Protein AF-A0A536PV25-F1 (afdb_monomer_lite)

Structure (mmCIF, N/CA/C/O backbone):
data_AF-A0A536PV25-F1
#
_entry.id   AF-A0A536PV25-F1
#
loop_
_atom_site.group_PDB
_atom_site.id
_atom_site.type_symbol
_atom_site.label_atom_id
_atom_site.label_alt_id
_atom_site.label_comp_id
_atom_site.label_asym_id
_atom_site.label_entity_id
_atom_site.label_seq_id
_atom_site.pdbx_PDB_ins_code
_atom_site.Cartn_x
_atom_site.Cartn_y
_atom_site.Cartn_z
_atom_site.occupancy
_atom_site.B_iso_or_equiv
_atom_site.auth_seq_id
_atom_site.auth_comp_id
_atom_site.auth_asym_id
_atom_site.auth_atom_id
_atom_site.pdbx_PDB_model_num
ATOM 1 N N . MET A 1 1 ? 31.744 5.770 -14.791 1.00 48.81 1 MET A N 1
ATOM 2 C CA . MET A 1 1 ? 30.565 6.593 -15.128 1.00 48.81 1 MET A CA 1
ATOM 3 C C . MET A 1 1 ? 29.497 5.613 -15.566 1.00 48.81 1 MET A C 1
ATOM 5 O O . MET A 1 1 ? 29.684 5.007 -16.609 1.00 48.81 1 MET A O 1
ATOM 9 N N . GLY A 1 2 ? 28.515 5.326 -14.704 1.00 60.22 2 GLY A N 1
ATOM 10 C CA . GLY A 1 2 ? 27.442 4.379 -15.028 1.00 60.22 2 GLY A CA 1
ATOM 11 C C . GLY A 1 2 ? 26.646 4.909 -16.211 1.00 60.22 2 GLY A C 1
ATOM 12 O O . GLY A 1 2 ? 26.303 6.093 -16.229 1.00 60.22 2 GLY A O 1
ATOM 13 N N . ASP A 1 3 ? 26.446 4.065 -17.214 1.00 65.94 3 ASP A N 1
ATOM 14 C CA . ASP A 1 3 ? 25.700 4.427 -18.408 1.00 65.94 3 ASP A CA 1
ATOM 15 C C . ASP A 1 3 ? 24.251 4.707 -17.992 1.00 65.94 3 ASP A C 1
ATOM 17 O O . ASP A 1 3 ? 23.588 3.852 -17.405 1.00 65.94 3 ASP A O 1
ATOM 21 N N . LEU A 1 4 ? 23.755 5.924 -18.244 1.00 66.69 4 LEU A N 1
ATOM 22 C CA . LEU A 1 4 ? 22.385 6.317 -17.884 1.00 66.69 4 LEU A CA 1
ATOM 23 C C . LEU A 1 4 ? 21.354 5.358 -18.503 1.00 66.69 4 LEU A C 1
ATOM 25 O O . LEU A 1 4 ? 20.253 5.229 -17.975 1.00 66.69 4 LEU A O 1
ATOM 29 N N . GLY A 1 5 ? 21.728 4.650 -19.575 1.00 65.25 5 GLY A N 1
ATOM 30 C CA . GLY A 1 5 ? 20.944 3.579 -20.181 1.00 65.25 5 GLY A CA 1
ATOM 31 C C . GLY A 1 5 ? 20.602 2.425 -19.232 1.00 65.25 5 GLY A C 1
ATOM 32 O O . GLY A 1 5 ? 19.491 1.908 -19.319 1.00 65.25 5 GLY A O 1
ATOM 33 N N . GLU A 1 6 ? 21.470 2.059 -18.281 1.00 65.06 6 GLU A N 1
ATOM 34 C CA . GLU A 1 6 ? 21.200 0.969 -17.324 1.00 65.06 6 GLU A CA 1
ATOM 35 C C . GLU A 1 6 ? 20.085 1.325 -16.328 1.00 65.06 6 GLU A C 1
ATOM 37 O O . GLU A 1 6 ? 19.348 0.450 -15.880 1.00 65.06 6 GLU A O 1
ATOM 42 N N . LEU A 1 7 ? 19.881 2.618 -16.036 1.00 65.69 7 LEU A N 1
ATOM 43 C CA . LEU A 1 7 ? 18.789 3.082 -15.167 1.00 65.69 7 LEU A CA 1
ATOM 44 C C . LEU A 1 7 ? 17.406 2.900 -15.807 1.00 65.69 7 LEU A C 1
ATOM 46 O O . LEU A 1 7 ? 16.405 2.785 -15.091 1.00 65.69 7 LEU A O 1
ATOM 50 N N . PHE A 1 8 ? 17.354 2.887 -17.142 1.00 68.75 8 PHE A N 1
ATOM 51 C CA . PHE A 1 8 ? 16.126 2.740 -17.924 1.00 68.75 8 PHE A CA 1
ATOM 52 C C . PHE A 1 8 ? 15.922 1.322 -18.466 1.00 68.75 8 PHE A C 1
ATOM 54 O O . PHE A 1 8 ? 14.806 0.998 -18.881 1.00 68.75 8 PHE A O 1
ATOM 61 N N . GLN A 1 9 ? 16.953 0.474 -18.438 1.00 67.94 9 GLN A N 1
ATOM 62 C CA . GLN A 1 9 ? 16.844 -0.924 -18.838 1.00 67.94 9 GLN A CA 1
ATOM 63 C C . GLN A 1 9 ? 16.148 -1.741 -17.746 1.00 67.94 9 GLN A C 1
ATOM 65 O O . GLN A 1 9 ? 16.592 -1.831 -16.603 1.00 67.94 9 GLN A O 1
ATOM 70 N N . LEU A 1 10 ? 15.018 -2.341 -18.115 1.00 71.62 10 LEU A N 1
ATOM 71 C CA . LEU A 1 10 ? 14.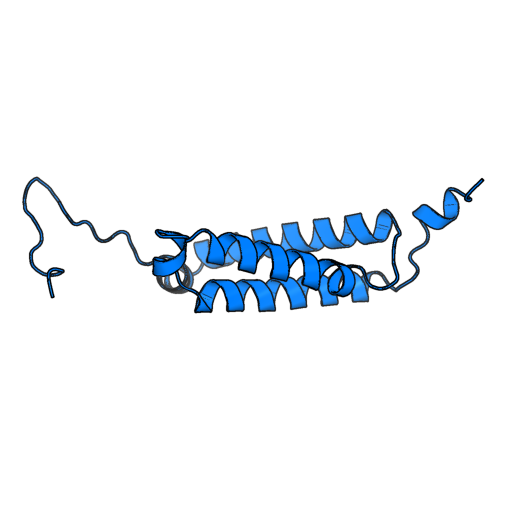303 -3.299 -17.280 1.00 71.62 10 LEU A CA 1
ATOM 72 C C . LEU A 1 10 ? 15.056 -4.632 -17.316 1.00 71.62 10 LEU A C 1
ATOM 74 O O . LEU A 1 10 ? 15.108 -5.273 -18.366 1.00 71.62 10 LEU A O 1
ATOM 78 N N . GLY A 1 11 ? 15.631 -5.041 -16.184 1.00 71.06 11 GLY A N 1
ATOM 79 C CA . GLY A 1 11 ? 16.293 -6.339 -16.057 1.00 71.06 11 GLY A CA 1
ATOM 80 C C . GLY A 1 11 ? 15.303 -7.509 -16.086 1.00 71.06 11 GLY A C 1
ATOM 81 O O . GLY A 1 11 ? 15.636 -8.581 -16.590 1.00 71.06 11 GLY A O 1
ATOM 82 N N . ILE A 1 12 ? 14.064 -7.301 -15.624 1.00 78.19 12 ILE A N 1
ATOM 83 C CA . ILE A 1 12 ? 12.975 -8.287 -15.657 1.00 78.19 12 ILE A CA 1
ATOM 84 C C . ILE A 1 12 ? 11.799 -7.741 -16.486 1.00 78.19 12 ILE A C 1
ATOM 86 O O . ILE A 1 12 ? 11.526 -6.537 -16.484 1.00 78.19 12 ILE A O 1
ATOM 90 N N . PRO A 1 13 ? 11.041 -8.610 -17.186 1.00 84.81 13 PRO A N 1
ATOM 91 C CA . PRO A 1 13 ? 9.815 -8.198 -17.856 1.00 84.81 13 PRO A CA 1
ATOM 92 C C . PRO A 1 13 ? 8.859 -7.431 -16.931 1.00 84.81 13 PRO A C 1
ATOM 94 O O . PRO A 1 13 ? 8.523 -7.886 -15.838 1.00 84.81 13 PRO A O 1
ATOM 97 N N . TRP A 1 14 ? 8.346 -6.300 -17.415 1.00 84.00 14 TRP A N 1
ATOM 98 C CA . TRP A 1 14 ? 7.462 -5.395 -16.669 1.00 84.00 14 TRP A CA 1
ATOM 99 C C . TRP A 1 14 ? 6.252 -6.090 -16.019 1.00 84.00 14 TRP A C 1
ATOM 101 O O . TRP A 1 14 ? 5.862 -5.742 -14.907 1.00 84.00 14 TRP A O 1
ATOM 111 N N . TRP A 1 15 ? 5.681 -7.110 -16.666 1.00 86.62 15 TRP A N 1
ATOM 112 C CA . TRP A 1 15 ? 4.529 -7.850 -16.141 1.00 86.62 15 TRP A CA 1
ATOM 113 C C . TRP A 1 15 ? 4.848 -8.641 -14.862 1.00 86.62 15 TRP A C 1
ATOM 115 O O . TRP A 1 15 ? 3.981 -8.770 -13.999 1.00 86.62 15 TRP A O 1
ATOM 125 N N . HIS A 1 16 ? 6.085 -9.121 -14.688 1.00 88.00 16 HIS A N 1
ATOM 126 C CA . HIS A 1 16 ? 6.496 -9.785 -13.448 1.00 88.00 16 HIS A CA 1
ATOM 127 C C . HIS A 1 16 ? 6.476 -8.811 -12.269 1.00 88.00 16 HIS A C 1
ATOM 129 O O . HIS A 1 16 ? 6.027 -9.188 -11.186 1.00 88.00 16 HIS A O 1
ATOM 135 N N . LEU A 1 17 ? 6.913 -7.563 -12.476 1.00 89.06 17 LEU A N 1
ATOM 136 C CA . LEU A 1 17 ? 6.877 -6.519 -11.448 1.00 89.06 17 LEU A CA 1
ATOM 137 C C . LEU A 1 17 ? 5.436 -6.200 -11.041 1.00 89.06 17 LEU A C 1
ATOM 139 O O . LEU A 1 17 ? 5.131 -6.137 -9.852 1.00 89.06 17 LEU A O 1
ATOM 143 N N . VAL A 1 18 ? 4.534 -6.088 -12.022 1.00 90.38 18 VAL A N 1
ATOM 144 C CA . VAL A 1 18 ? 3.099 -5.858 -11.786 1.00 90.38 18 VAL A CA 1
ATOM 145 C C . VAL A 1 18 ? 2.490 -6.995 -10.961 1.00 90.38 18 VAL A C 1
ATOM 147 O O . VAL A 1 18 ? 1.847 -6.742 -9.943 1.00 90.38 18 VAL A O 1
ATOM 150 N N . VAL A 1 19 ? 2.716 -8.252 -11.359 1.00 92.25 19 VAL A N 1
ATOM 151 C CA . VAL A 1 19 ? 2.161 -9.426 -10.663 1.00 92.25 19 VAL A CA 1
ATOM 152 C C . VAL A 1 19 ? 2.716 -9.546 -9.243 1.00 92.25 19 VAL A C 1
ATOM 154 O O . VAL A 1 19 ? 1.947 -9.783 -8.312 1.00 92.25 19 VAL A O 1
ATOM 157 N N . ARG A 1 20 ? 4.025 -9.340 -9.045 1.00 91.31 20 ARG A N 1
ATOM 158 C CA . ARG A 1 20 ? 4.649 -9.360 -7.710 1.00 91.31 20 ARG A CA 1
ATOM 159 C C . ARG A 1 20 ? 4.095 -8.258 -6.815 1.00 91.31 20 ARG A C 1
ATOM 161 O O . ARG A 1 20 ? 3.712 -8.541 -5.683 1.00 91.31 20 ARG A O 1
ATOM 168 N N . ALA A 1 21 ? 4.006 -7.029 -7.324 1.00 91.38 21 ALA A N 1
ATOM 169 C CA . ALA A 1 21 ? 3.473 -5.898 -6.574 1.00 91.38 21 ALA A CA 1
ATOM 170 C C . ALA A 1 21 ? 2.007 -6.117 -6.176 1.00 91.38 21 ALA A C 1
ATOM 172 O O . ALA A 1 21 ? 1.645 -5.891 -5.022 1.00 91.38 21 ALA A O 1
ATOM 173 N N . ALA A 1 22 ? 1.183 -6.618 -7.099 1.00 92.56 22 ALA A N 1
ATOM 174 C CA . ALA A 1 22 ? -0.209 -6.960 -6.831 1.00 92.56 22 ALA A CA 1
ATOM 175 C C . ALA A 1 22 ? -0.340 -8.067 -5.772 1.00 92.56 22 ALA A C 1
ATOM 177 O O . ALA A 1 22 ? -1.125 -7.939 -4.834 1.00 92.56 22 ALA A O 1
ATOM 178 N N . LEU A 1 23 ? 0.451 -9.138 -5.888 1.00 93.88 23 LEU A N 1
ATOM 179 C CA . LEU A 1 23 ? 0.427 -10.260 -4.950 1.00 93.88 23 LEU A CA 1
ATOM 180 C C . LEU A 1 23 ? 0.856 -9.828 -3.542 1.00 93.88 23 LEU A C 1
ATOM 182 O O . LEU A 1 23 ? 0.172 -10.142 -2.570 1.00 93.88 23 LEU A O 1
ATOM 186 N N . ILE A 1 24 ? 1.935 -9.051 -3.434 1.00 92.56 24 ILE A N 1
ATOM 187 C CA . ILE A 1 24 ? 2.414 -8.515 -2.154 1.00 92.56 24 ILE A CA 1
ATOM 188 C C . ILE A 1 24 ? 1.385 -7.559 -1.545 1.00 92.56 24 ILE A C 1
ATOM 190 O O . ILE A 1 24 ? 1.102 -7.660 -0.353 1.00 92.56 24 ILE A O 1
ATOM 194 N N . TYR A 1 25 ? 0.760 -6.696 -2.353 1.00 90.75 25 TYR A N 1
ATOM 195 C CA . TYR A 1 25 ? -0.325 -5.829 -1.893 1.00 90.75 25 TYR A CA 1
ATOM 196 C C . TYR A 1 25 ? -1.492 -6.637 -1.309 1.00 90.75 25 TYR A C 1
ATOM 198 O O . TYR A 1 25 ? -1.960 -6.324 -0.218 1.00 90.75 25 TYR A O 1
ATOM 206 N N . VAL A 1 26 ? -1.937 -7.698 -1.991 1.00 90.81 26 VAL A N 1
ATOM 207 C CA . VAL A 1 26 ? -3.031 -8.560 -1.512 1.00 90.81 26 VAL A CA 1
ATOM 208 C C . VAL A 1 26 ? -2.652 -9.274 -0.215 1.00 90.81 26 VAL A C 1
ATOM 210 O O . VAL A 1 26 ? -3.443 -9.268 0.727 1.00 90.81 26 VAL A O 1
ATOM 213 N N . ILE A 1 27 ? -1.447 -9.848 -0.129 1.00 89.38 27 ILE A N 1
ATOM 214 C CA . ILE A 1 27 ? -0.963 -10.510 1.093 1.00 89.38 27 ILE A CA 1
ATOM 215 C C . ILE A 1 27 ? -0.931 -9.522 2.256 1.00 89.38 27 ILE A C 1
ATOM 217 O O . ILE A 1 27 ? -1.441 -9.826 3.331 1.00 89.38 27 ILE A O 1
ATOM 221 N N . PHE A 1 28 ? -0.371 -8.332 2.044 1.00 87.06 28 PHE A N 1
ATOM 222 C CA . PHE A 1 28 ? -0.266 -7.324 3.092 1.00 87.06 28 PHE A CA 1
ATOM 223 C C . PHE A 1 28 ? -1.641 -6.793 3.505 1.00 87.06 28 PHE A C 1
ATOM 225 O O . PHE A 1 28 ? -1.918 -6.653 4.692 1.00 87.06 28 PHE A O 1
ATOM 232 N N . PHE A 1 29 ? -2.541 -6.581 2.543 1.00 85.44 29 PHE A N 1
ATOM 233 C CA . PHE A 1 29 ? -3.927 -6.206 2.805 1.00 85.44 29 PHE A CA 1
ATOM 234 C C . PHE A 1 29 ? -4.650 -7.248 3.669 1.00 85.44 29 PHE A C 1
ATOM 236 O O . PHE A 1 29 ? -5.322 -6.882 4.632 1.00 85.44 29 PHE A O 1
ATOM 243 N N . ILE A 1 30 ? -4.488 -8.541 3.363 1.00 85.25 30 ILE A N 1
ATOM 244 C CA . ILE A 1 30 ? -5.041 -9.640 4.167 1.00 85.25 30 ILE A CA 1
ATOM 245 C C . ILE A 1 30 ? -4.374 -9.689 5.546 1.00 85.25 30 ILE A C 1
ATOM 247 O O . ILE A 1 30 ? -5.072 -9.818 6.545 1.00 85.25 30 ILE A O 1
ATOM 251 N N . GLY A 1 31 ? -3.051 -9.540 5.622 1.00 82.56 31 GLY A N 1
ATOM 252 C CA . GLY A 1 31 ? -2.308 -9.512 6.882 1.00 82.56 31 GLY A CA 1
ATOM 253 C C . GLY A 1 31 ? -2.823 -8.415 7.808 1.00 82.56 31 GLY A C 1
ATOM 254 O O . GLY A 1 31 ? -3.326 -8.710 8.887 1.00 82.56 31 GLY A O 1
ATOM 255 N N . LEU A 1 32 ? -2.815 -7.161 7.345 1.00 77.69 32 LEU A N 1
ATOM 256 C CA . LEU A 1 32 ? -3.373 -6.016 8.075 1.00 77.69 32 LEU A CA 1
ATOM 257 C C . LEU A 1 32 ? -4.835 -6.232 8.474 1.00 77.69 32 LEU A C 1
ATOM 259 O O . LEU A 1 32 ? -5.282 -5.775 9.526 1.00 77.69 32 LEU A O 1
ATOM 263 N N . ARG A 1 33 ? -5.600 -6.933 7.634 1.00 74.38 33 ARG A N 1
ATOM 264 C CA . ARG A 1 33 ? -6.986 -7.270 7.932 1.00 74.38 33 ARG A CA 1
ATOM 265 C C . ARG A 1 33 ? -7.112 -8.264 9.089 1.00 74.38 33 ARG A C 1
ATOM 267 O O . ARG A 1 33 ? -8.034 -8.101 9.886 1.00 74.38 33 ARG A O 1
ATOM 274 N N . LEU A 1 34 ? -6.224 -9.254 9.173 1.00 77.12 34 LEU A N 1
ATOM 275 C CA . LEU A 1 34 ? -6.177 -10.231 10.265 1.00 77.12 34 LEU A CA 1
ATOM 276 C C . LEU A 1 34 ? -5.756 -9.587 11.593 1.00 77.12 34 LEU A C 1
ATOM 278 O O . LEU A 1 34 ? -6.340 -9.929 12.615 1.00 77.12 34 LEU A O 1
ATOM 282 N N . PHE A 1 35 ? -4.830 -8.618 11.567 1.00 72.56 35 PHE A N 1
ATOM 283 C CA . PHE A 1 35 ? -4.456 -7.829 12.754 1.00 72.56 35 PHE A CA 1
ATOM 284 C C . PHE A 1 35 ? -5.644 -7.036 13.334 1.00 72.56 35 PHE A C 1
ATOM 286 O O . PHE A 1 35 ? -5.738 -6.824 14.539 1.00 72.56 35 PHE A O 1
ATOM 293 N N . GLY A 1 36 ? -6.620 -6.660 12.499 1.00 62.66 36 GLY A N 1
ATOM 294 C CA . GLY A 1 3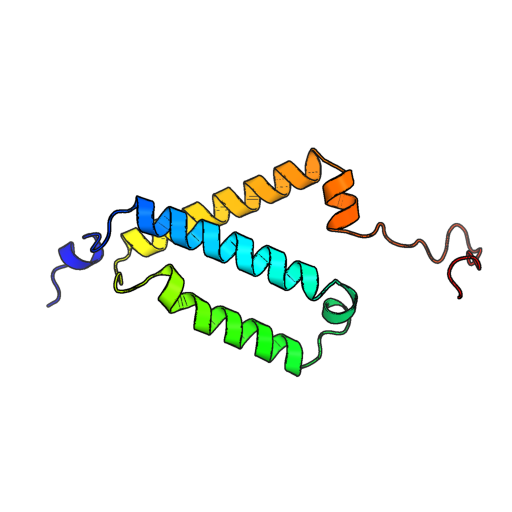6 ? -7.859 -6.029 12.952 1.00 62.66 36 GLY A CA 1
ATOM 295 C C . GLY A 1 36 ? -7.659 -4.620 13.531 1.00 62.66 36 GLY A C 1
ATOM 296 O O . GLY A 1 36 ? -6.559 -4.167 13.802 1.00 62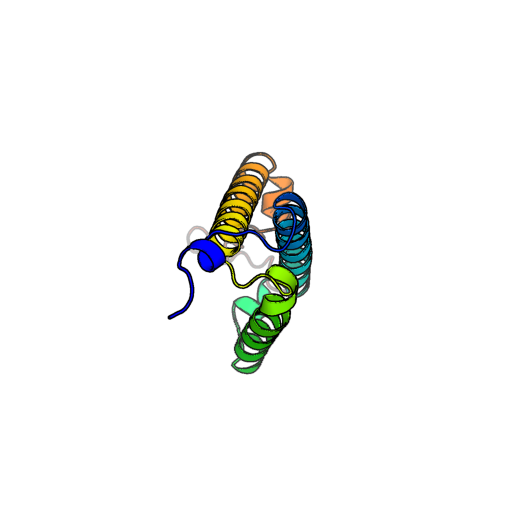.66 36 GLY A O 1
ATOM 297 N N . LYS A 1 37 ? -8.752 -3.869 13.708 1.00 52.72 37 LYS A N 1
ATOM 298 C CA . LYS A 1 37 ? -8.698 -2.441 14.096 1.00 52.72 37 LYS A CA 1
ATOM 299 C C . LYS A 1 37 ? -8.453 -2.178 15.576 1.00 52.72 37 LYS A C 1
ATOM 301 O O . LYS A 1 37 ? -8.078 -1.064 15.931 1.00 52.72 37 LYS A O 1
ATOM 306 N N . ARG A 1 38 ? -8.723 -3.173 16.428 1.00 55.81 38 ARG A N 1
ATOM 307 C CA . ARG A 1 38 ? -8.549 -3.059 17.882 1.00 55.81 38 ARG A CA 1
ATOM 308 C C . ARG A 1 38 ? -7.076 -2.885 18.250 1.00 55.81 38 ARG A C 1
ATOM 310 O O . ARG A 1 38 ? -6.791 -2.102 19.144 1.00 55.81 38 ARG A O 1
ATOM 317 N N . GLU A 1 39 ? -6.171 -3.502 17.495 1.00 53.88 39 GLU A N 1
ATOM 318 C CA . GLU A 1 39 ? -4.728 -3.331 17.688 1.00 53.88 39 GLU A CA 1
ATOM 319 C C . GLU A 1 39 ? -4.208 -2.032 17.059 1.00 53.88 39 GLU A C 1
ATOM 321 O O . GLU A 1 39 ? -3.321 -1.400 17.614 1.00 53.88 39 GLU A O 1
ATOM 326 N N . LEU A 1 40 ? -4.828 -1.538 15.976 1.00 52.59 40 LEU A N 1
ATOM 327 C CA . LEU A 1 40 ? -4.410 -0.273 15.348 1.00 52.59 40 LEU A CA 1
ATOM 328 C C . LEU A 1 40 ? -4.831 0.975 16.156 1.00 52.59 40 LEU A C 1
ATOM 330 O O . LEU A 1 40 ? -4.173 2.010 16.114 1.00 52.59 40 LEU A O 1
ATOM 334 N N . GLY A 1 41 ? -5.951 0.906 16.885 1.00 55.78 41 GLY A N 1
ATOM 335 C CA . GLY A 1 41 ? -6.418 1.998 17.755 1.00 55.78 41 GLY A CA 1
ATOM 336 C C . GLY A 1 41 ? -5.620 2.139 19.057 1.00 55.78 41 GLY A C 1
ATOM 337 O O . GLY A 1 41 ? -5.620 3.207 19.665 1.00 55.78 41 GLY A O 1
ATOM 338 N N . GLN A 1 42 ? -4.922 1.075 19.458 1.00 60.78 42 GLN A N 1
ATOM 339 C CA . GLN A 1 42 ? -3.977 1.029 20.573 1.00 60.78 42 GLN A CA 1
ATOM 340 C C . GLN A 1 42 ? -2.616 0.530 20.080 1.00 60.78 42 GLN A C 1
ATOM 342 O O . GLN A 1 42 ? -2.006 -0.310 20.735 1.00 60.78 42 GLN A O 1
ATOM 347 N N . PHE A 1 43 ? -2.154 1.016 18.920 1.00 64.69 43 PHE A N 1
ATOM 348 C CA . PHE A 1 43 ? -0.873 0.582 18.369 1.00 64.69 43 PHE A CA 1
ATOM 349 C C . PHE A 1 43 ? 0.223 0.759 19.409 1.00 64.69 43 PHE A C 1
ATOM 351 O O . PHE A 1 43 ? 0.585 1.879 19.784 1.00 64.69 43 PHE A O 1
ATOM 358 N N . THR A 1 44 ? 0.745 -0.361 19.884 1.00 77.06 44 THR A N 1
ATOM 359 C CA . THR A 1 44 ? 1.875 -0.351 20.791 1.00 77.06 44 THR A CA 1
ATOM 360 C C . THR A 1 44 ? 3.131 -0.012 19.992 1.00 77.06 44 THR A C 1
ATOM 362 O O . THR A 1 44 ? 3.189 -0.166 18.768 1.00 77.06 44 THR A O 1
ATOM 365 N N . THR A 1 45 ? 4.190 0.424 20.673 1.00 81.44 45 THR A N 1
ATOM 366 C CA . THR A 1 45 ? 5.501 0.631 20.035 1.00 81.44 45 THR A CA 1
ATOM 367 C C . THR A 1 45 ? 5.974 -0.624 19.293 1.00 81.44 45 THR A C 1
ATOM 369 O O . THR A 1 45 ? 6.645 -0.521 18.269 1.00 81.44 45 THR A O 1
ATOM 372 N N . PHE A 1 46 ? 5.595 -1.809 19.781 1.00 78.56 46 PHE A N 1
ATOM 373 C CA . PHE A 1 46 ? 5.944 -3.084 19.168 1.00 78.56 46 PHE A CA 1
ATOM 374 C C . PHE A 1 46 ? 5.263 -3.287 17.807 1.00 78.56 46 PHE A C 1
ATOM 376 O O . PHE A 1 46 ? 5.920 -3.704 16.855 1.00 78.56 46 PHE A O 1
ATOM 383 N N . ASP A 1 47 ? 3.991 -2.916 17.676 1.00 79.94 47 ASP A N 1
ATOM 384 C CA . ASP A 1 47 ? 3.229 -3.099 16.435 1.00 79.94 47 ASP A CA 1
ATOM 385 C C . ASP A 1 47 ? 3.754 -2.208 15.308 1.00 79.94 47 ASP A C 1
ATOM 387 O O . ASP A 1 47 ? 3.886 -2.638 14.162 1.00 79.94 47 ASP A O 1
ATOM 391 N N . LEU A 1 48 ? 4.131 -0.971 15.643 1.00 83.44 48 LEU A N 1
ATOM 392 C CA . LEU A 1 48 ? 4.760 -0.051 14.694 1.00 83.44 48 LEU A CA 1
ATOM 393 C C . LEU A 1 48 ? 6.106 -0.592 14.198 1.00 83.44 48 LEU A C 1
ATOM 395 O O . LEU A 1 48 ? 6.402 -0.520 13.003 1.00 83.44 48 LEU A O 1
ATOM 399 N N . VAL A 1 49 ? 6.905 -1.171 15.100 1.00 88.75 49 VAL A N 1
ATOM 400 C CA . VAL A 1 49 ? 8.173 -1.823 14.747 1.00 88.75 49 VAL A CA 1
ATOM 401 C C . VAL A 1 49 ? 7.917 -3.035 13.853 1.00 88.75 49 VAL A C 1
ATOM 403 O O . VAL A 1 49 ? 8.588 -3.182 12.835 1.00 88.75 49 VAL A O 1
ATOM 406 N N . LEU A 1 50 ? 6.924 -3.866 14.171 1.00 85.88 50 LEU A N 1
ATOM 407 C CA . LEU A 1 50 ? 6.570 -5.030 13.363 1.00 85.88 50 LEU A CA 1
ATOM 408 C C . LEU A 1 50 ? 6.147 -4.630 11.943 1.00 85.88 50 LEU A C 1
ATOM 410 O O . LEU A 1 50 ? 6.674 -5.177 10.977 1.00 85.88 50 LEU A O 1
ATOM 414 N N . VAL A 1 51 ? 5.247 -3.652 11.797 1.00 86.00 51 VAL A N 1
ATOM 415 C CA . VAL A 1 51 ? 4.800 -3.162 10.481 1.00 86.00 51 VAL A CA 1
ATOM 416 C C . VAL A 1 51 ? 5.974 -2.609 9.673 1.00 86.00 51 VAL A C 1
ATOM 418 O O . VAL A 1 51 ? 6.090 -2.906 8.483 1.00 86.00 51 VAL A O 1
ATOM 421 N N . LEU A 1 52 ? 6.874 -1.854 10.312 1.00 89.50 52 LEU A N 1
ATOM 422 C CA . LEU A 1 52 ? 8.076 -1.330 9.667 1.00 89.50 52 LEU A CA 1
ATOM 423 C C . LEU A 1 52 ? 9.017 -2.452 9.205 1.00 89.50 52 LEU A C 1
ATOM 425 O O . LEU A 1 52 ? 9.500 -2.418 8.072 1.00 89.50 52 LEU A O 1
ATOM 429 N N . LEU A 1 53 ? 9.256 -3.456 10.054 1.00 92.00 53 LEU A N 1
ATOM 430 C CA . LEU A 1 53 ? 10.095 -4.610 9.728 1.00 92.00 53 LEU A CA 1
ATOM 431 C C . LEU A 1 53 ? 9.507 -5.422 8.572 1.00 92.00 53 LEU A C 1
ATOM 433 O O . LEU A 1 53 ? 10.235 -5.781 7.648 1.00 92.00 53 LEU A O 1
ATOM 437 N N . VAL A 1 54 ? 8.194 -5.661 8.576 1.00 89.00 54 VAL A N 1
ATOM 438 C CA . VAL A 1 54 ? 7.504 -6.349 7.477 1.00 89.00 54 VAL A CA 1
ATOM 439 C C . VAL A 1 54 ? 7.616 -5.540 6.186 1.00 89.00 54 VAL A C 1
ATOM 441 O O . VAL A 1 54 ? 7.984 -6.094 5.153 1.00 89.00 54 VAL A O 1
ATOM 444 N N . ALA A 1 55 ? 7.364 -4.230 6.228 1.00 89.31 55 ALA A N 1
ATOM 445 C CA . ALA A 1 55 ? 7.494 -3.369 5.055 1.00 89.31 55 ALA A CA 1
ATOM 446 C C . ALA A 1 55 ? 8.920 -3.394 4.482 1.00 89.31 55 ALA A C 1
ATOM 448 O O . ALA A 1 55 ? 9.092 -3.463 3.266 1.00 89.31 55 ALA A O 1
ATOM 449 N N . ASN A 1 56 ? 9.943 -3.381 5.339 1.00 92.06 56 ASN A N 1
ATOM 450 C CA . ASN A 1 56 ? 11.336 -3.480 4.913 1.00 92.06 56 ASN A CA 1
ATOM 451 C C . ASN A 1 56 ? 11.666 -4.857 4.312 1.00 92.06 56 ASN A C 1
ATOM 453 O O . ASN A 1 56 ? 12.280 -4.924 3.252 1.00 92.06 56 ASN A O 1
ATOM 457 N N . ALA A 1 57 ? 11.189 -5.944 4.921 1.00 90.25 57 ALA A N 1
ATOM 458 C CA . ALA A 1 57 ? 11.390 -7.303 4.417 1.00 90.25 57 ALA A CA 1
ATOM 459 C C . ALA A 1 57 ? 10.705 -7.551 3.060 1.00 90.25 57 ALA A C 1
ATOM 461 O O . ALA A 1 57 ? 11.186 -8.350 2.256 1.00 90.25 57 ALA A O 1
ATOM 462 N N . LEU A 1 58 ? 9.595 -6.859 2.782 1.00 90.50 58 LEU A N 1
ATOM 463 C CA . LEU A 1 58 ? 8.877 -6.961 1.510 1.00 90.50 58 LEU A CA 1
ATOM 464 C C . LEU A 1 58 ? 9.556 -6.198 0.364 1.00 90.50 58 LEU A C 1
ATOM 466 O O . LEU A 1 58 ? 9.346 -6.566 -0.793 1.00 90.50 58 LEU A O 1
ATOM 470 N N . GLN A 1 59 ? 10.372 -5.174 0.644 1.00 87.25 59 GLN A N 1
ATOM 471 C CA . GLN A 1 59 ? 10.987 -4.340 -0.401 1.00 87.25 59 GLN A CA 1
ATOM 472 C C . GLN A 1 59 ? 11.786 -5.164 -1.431 1.00 87.25 59 GLN A C 1
ATOM 474 O O . GLN A 1 59 ? 11.450 -5.080 -2.615 1.00 87.25 59 GLN A O 1
ATOM 479 N N . PRO A 1 60 ? 12.743 -6.034 -1.040 1.00 87.50 60 PRO A N 1
ATOM 480 C CA . PRO A 1 60 ? 13.497 -6.839 -2.004 1.00 87.50 60 PRO A CA 1
ATOM 481 C C . PRO A 1 60 ? 12.634 -7.860 -2.751 1.00 87.50 60 PRO A C 1
ATOM 483 O O . PRO A 1 60 ? 12.962 -8.244 -3.869 1.00 87.50 60 PRO A O 1
ATOM 486 N N . ALA A 1 61 ? 11.522 -8.310 -2.164 1.00 86.31 61 ALA A N 1
ATOM 487 C CA . ALA A 1 61 ? 10.595 -9.219 -2.836 1.00 86.31 61 ALA A CA 1
ATOM 488 C C . ALA A 1 61 ? 9.795 -8.509 -3.945 1.00 86.31 61 ALA A C 1
ATOM 490 O O . ALA A 1 61 ? 9.458 -9.129 -4.957 1.00 86.31 61 ALA A O 1
ATOM 491 N N . MET A 1 62 ? 9.511 -7.211 -3.773 1.00 85.44 62 MET A N 1
ATOM 492 C CA . MET A 1 62 ? 8.834 -6.387 -4.777 1.00 85.44 62 MET A CA 1
ATOM 493 C C . MET A 1 62 ? 9.759 -6.006 -5.935 1.00 85.44 62 MET A C 1
ATOM 495 O O . MET A 1 62 ? 9.358 -6.139 -7.090 1.00 85.44 62 MET A O 1
ATOM 499 N N . THR A 1 63 ? 10.978 -5.545 -5.643 1.00 82.31 63 THR A N 1
ATOM 500 C CA . THR A 1 63 ? 11.923 -5.052 -6.661 1.00 82.31 63 THR A CA 1
ATOM 501 C C . THR A 1 63 ? 12.800 -6.163 -7.240 1.00 82.31 63 THR A C 1
ATOM 503 O O . THR A 1 63 ? 13.179 -6.115 -8.404 1.00 82.31 63 THR A O 1
ATOM 506 N N . GLY A 1 64 ? 13.077 -7.228 -6.484 1.00 80.94 64 GLY A N 1
ATOM 507 C CA . GLY A 1 64 ? 13.983 -8.290 -6.920 1.00 80.94 64 GLY A CA 1
ATOM 508 C C . GLY A 1 64 ? 15.389 -7.756 -7.245 1.00 80.94 64 GLY A C 1
ATOM 509 O O . GLY A 1 64 ? 15.819 -6.774 -6.644 1.00 80.94 64 GLY A O 1
ATOM 510 N N . PRO A 1 65 ? 16.115 -8.381 -8.192 1.00 74.94 65 PRO A N 1
ATOM 511 C CA . PRO A 1 65 ? 17.390 -7.860 -8.689 1.00 74.94 65 PRO A CA 1
ATOM 512 C C . PRO A 1 65 ? 17.252 -6.606 -9.578 1.00 74.94 65 PRO A C 1
ATOM 514 O O . PRO A 1 65 ? 18.270 -6.082 -10.026 1.00 74.94 65 PRO A O 1
ATOM 517 N N . ASP A 1 66 ? 16.032 -6.109 -9.832 1.00 75.44 66 ASP A N 1
ATOM 518 C CA . ASP A 1 66 ? 15.828 -4.884 -10.604 1.00 75.44 66 ASP A CA 1
ATOM 519 C C . ASP A 1 66 ? 15.988 -3.643 -9.727 1.00 75.44 66 ASP A C 1
ATOM 521 O O . ASP A 1 66 ? 15.119 -3.304 -8.924 1.00 75.44 66 ASP A O 1
ATOM 525 N N . ASN A 1 67 ? 17.069 -2.903 -9.968 1.00 71.94 67 ASN A N 1
ATOM 526 C CA . ASN A 1 67 ? 17.308 -1.583 -9.378 1.00 71.94 67 ASN A CA 1
ATOM 527 C C . ASN A 1 67 ? 17.041 -0.436 -10.375 1.00 71.94 67 ASN A C 1
ATOM 529 O O . ASN A 1 67 ? 17.528 0.679 -10.191 1.00 71.94 67 ASN A O 1
ATOM 533 N N . SER A 1 68 ? 16.292 -0.704 -11.451 1.00 82.38 68 SER A N 1
ATOM 534 C CA . SER A 1 68 ? 15.979 0.292 -12.481 1.00 82.38 68 SER A CA 1
ATOM 535 C C . SER A 1 68 ? 14.914 1.288 -12.010 1.00 82.38 68 SER A C 1
ATOM 537 O O . SER A 1 68 ? 13.951 0.936 -11.320 1.00 82.38 68 SER A O 1
ATOM 539 N N . ILE A 1 69 ? 15.044 2.546 -12.440 1.00 82.75 69 ILE A N 1
ATOM 540 C CA . ILE A 1 69 ? 14.072 3.607 -12.127 1.00 82.75 69 ILE A CA 1
ATOM 541 C C . ILE A 1 69 ? 12.722 3.274 -12.770 1.00 82.75 69 ILE A C 1
ATOM 543 O O . ILE A 1 69 ? 11.673 3.424 -12.140 1.00 82.75 69 ILE A O 1
ATOM 547 N N . THR A 1 70 ? 12.745 2.757 -14.001 1.00 84.81 70 THR A N 1
ATOM 548 C CA . THR A 1 70 ? 11.540 2.331 -14.722 1.00 84.81 70 THR A CA 1
ATOM 549 C C . THR A 1 70 ? 10.779 1.243 -13.958 1.00 84.81 70 THR A C 1
ATOM 551 O O . THR A 1 70 ? 9.556 1.327 -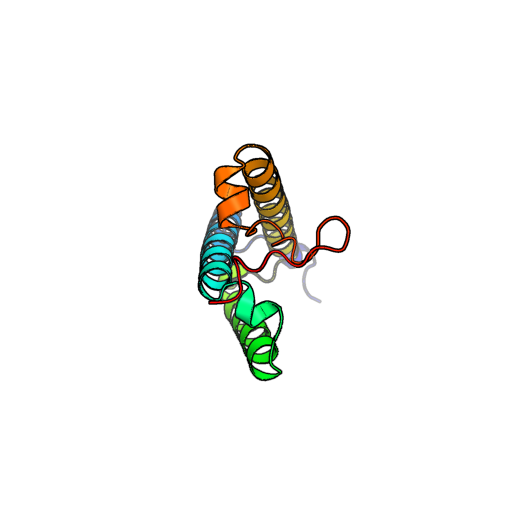13.839 1.00 84.81 70 THR A O 1
ATOM 554 N N . GLY A 1 71 ? 11.479 0.255 -13.385 1.00 85.56 71 GLY A N 1
ATOM 555 C CA . GLY A 1 71 ? 10.859 -0.795 -12.573 1.00 85.56 71 GLY A CA 1
ATOM 556 C C . GLY A 1 71 ? 10.172 -0.242 -11.322 1.00 85.56 71 GLY A C 1
ATOM 557 O O . GLY A 1 71 ? 9.017 -0.576 -11.047 1.00 85.56 71 GLY A O 1
ATOM 558 N N . GLY A 1 72 ? 10.834 0.682 -10.618 1.00 86.12 72 GLY A N 1
ATOM 559 C CA . GLY A 1 72 ? 10.254 1.382 -9.469 1.00 86.12 72 GLY A CA 1
ATOM 560 C C . GLY A 1 72 ? 8.971 2.146 -9.819 1.00 86.12 72 GLY A C 1
ATOM 561 O O . GLY A 1 72 ? 7.962 2.013 -9.125 1.00 86.12 72 GLY A O 1
ATOM 562 N N . VAL A 1 73 ? 8.967 2.885 -10.935 1.00 89.12 73 VAL A N 1
ATOM 563 C CA . VAL A 1 73 ? 7.776 3.612 -11.417 1.00 89.12 73 VAL A CA 1
ATOM 564 C C . VAL A 1 73 ? 6.618 2.657 -11.720 1.00 89.12 73 VAL A C 1
ATOM 566 O O . VAL A 1 73 ? 5.482 2.942 -11.338 1.00 89.12 73 VAL A O 1
ATOM 569 N N . ILE A 1 74 ? 6.884 1.508 -12.350 1.00 90.06 74 ILE A N 1
ATOM 570 C CA . ILE A 1 74 ? 5.859 0.494 -12.651 1.00 90.06 74 ILE A CA 1
ATOM 571 C C . ILE A 1 74 ? 5.232 -0.054 -11.365 1.00 90.06 74 ILE A C 1
ATOM 573 O O . ILE A 1 74 ? 4.006 -0.171 -11.282 1.00 90.06 74 ILE A O 1
ATOM 577 N N . ILE A 1 75 ? 6.046 -0.362 -10.352 1.00 89.94 75 ILE A N 1
ATOM 578 C CA . ILE A 1 75 ? 5.558 -0.852 -9.057 1.00 89.94 75 ILE A CA 1
ATOM 579 C C . ILE A 1 75 ? 4.664 0.202 -8.395 1.00 89.94 75 ILE A C 1
ATOM 581 O O . ILE A 1 75 ? 3.535 -0.110 -8.012 1.00 89.94 75 ILE A O 1
ATOM 585 N N . VAL A 1 76 ? 5.127 1.454 -8.308 1.00 90.94 76 VAL A N 1
ATOM 586 C CA . VAL A 1 76 ? 4.360 2.556 -7.703 1.00 90.94 76 VAL A CA 1
ATOM 587 C C . VAL A 1 76 ? 3.033 2.769 -8.433 1.00 90.94 76 VAL A C 1
ATOM 589 O O . VAL A 1 76 ? 1.983 2.833 -7.793 1.00 90.94 76 VAL A O 1
ATOM 592 N N . ALA A 1 77 ? 3.054 2.821 -9.766 1.00 92.56 77 ALA A N 1
ATOM 593 C CA . ALA A 1 77 ? 1.845 2.971 -10.571 1.00 92.56 77 ALA A CA 1
ATOM 594 C C . ALA A 1 77 ? 0.862 1.812 -10.342 1.00 92.56 77 ALA A C 1
ATOM 596 O O . ALA A 1 77 ? -0.331 2.042 -10.138 1.00 92.56 77 ALA A O 1
ATOM 597 N N . THR A 1 78 ? 1.363 0.574 -10.301 1.00 92.00 78 THR A N 1
ATOM 598 C CA . THR A 1 78 ? 0.552 -0.624 -10.038 1.00 92.00 78 THR A CA 1
ATOM 599 C C . THR A 1 78 ? -0.124 -0.545 -8.675 1.00 92.00 78 THR A C 1
ATOM 601 O O . THR A 1 78 ? -1.335 -0.743 -8.582 1.00 92.00 78 THR A O 1
ATOM 604 N N . LEU A 1 79 ? 0.630 -0.209 -7.624 1.00 91.69 79 LEU A N 1
ATOM 605 C CA . LEU A 1 79 ? 0.098 -0.078 -6.269 1.00 91.69 79 LEU A CA 1
ATOM 606 C C . LEU A 1 79 ? -0.974 1.009 -6.172 1.00 91.69 79 LEU A C 1
ATOM 608 O O . LEU A 1 79 ? -2.008 0.787 -5.546 1.00 91.69 79 LEU A O 1
ATOM 612 N N . LEU A 1 80 ? -0.764 2.169 -6.800 1.00 92.25 80 LEU A N 1
ATOM 613 C CA . LEU A 1 80 ? -1.743 3.259 -6.797 1.00 92.25 80 LEU A CA 1
ATOM 614 C C . LEU A 1 80 ? -3.050 2.851 -7.486 1.00 92.25 80 LEU A C 1
ATOM 616 O O . LEU A 1 80 ? -4.133 3.111 -6.953 1.00 92.25 80 LEU A O 1
ATOM 620 N N . ILE A 1 81 ? -2.953 2.180 -8.637 1.00 93.06 81 ILE A N 1
ATOM 621 C CA . ILE A 1 81 ? -4.114 1.662 -9.370 1.00 93.06 81 ILE A CA 1
ATOM 622 C C . ILE A 1 81 ? -4.852 0.622 -8.524 1.00 93.06 81 ILE A C 1
ATOM 624 O O . ILE A 1 81 ? -6.067 0.730 -8.357 1.00 93.06 81 ILE A O 1
ATOM 628 N N . PHE A 1 82 ? -4.133 -0.340 -7.939 1.00 90.06 82 PHE A N 1
ATOM 629 C CA . PHE A 1 82 ? -4.719 -1.359 -7.065 1.00 90.06 82 PHE A CA 1
ATOM 630 C C . PHE A 1 82 ? -5.414 -0.738 -5.858 1.00 90.06 82 PHE A C 1
ATOM 632 O O . PHE A 1 82 ? -6.567 -1.059 -5.576 1.00 90.06 82 PHE A O 1
ATOM 639 N N . ASN A 1 83 ? -4.750 0.203 -5.187 1.00 88.88 83 ASN A N 1
ATOM 640 C CA . ASN A 1 83 ? -5.301 0.879 -4.024 1.00 88.88 83 ASN A CA 1
ATOM 641 C C . ASN A 1 83 ? -6.591 1.634 -4.365 1.00 88.88 83 ASN A C 1
ATOM 643 O O . ASN A 1 83 ? -7.586 1.549 -3.643 1.00 88.88 83 ASN A O 1
ATOM 647 N N . ARG A 1 84 ? -6.617 2.330 -5.508 1.00 88.44 84 ARG A N 1
ATOM 648 C CA . ARG A 1 84 ? -7.824 3.019 -5.970 1.00 88.44 84 ARG A CA 1
ATOM 649 C C . ARG A 1 84 ? -8.924 2.044 -6.389 1.00 88.44 84 ARG A C 1
ATOM 651 O O . ARG A 1 84 ? -10.089 2.30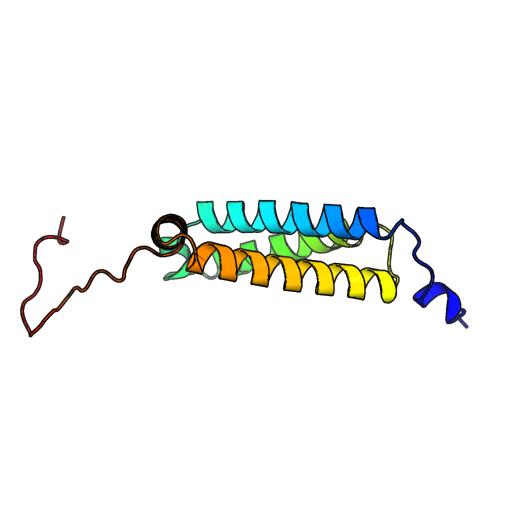1 -6.090 1.00 88.44 84 ARG A O 1
ATOM 658 N N . GLY A 1 85 ? -8.566 0.920 -7.006 1.00 88.38 85 GLY A N 1
ATOM 659 C CA . GLY A 1 85 ? -9.488 -0.170 -7.323 1.00 88.38 85 GLY A CA 1
ATOM 660 C C . GLY A 1 85 ? -10.155 -0.745 -6.073 1.00 88.38 85 GLY A C 1
ATOM 661 O O . GLY A 1 85 ? -11.377 -0.875 -6.035 1.00 88.38 85 GLY A O 1
ATOM 662 N N . VAL A 1 86 ? -9.384 -0.992 -5.010 1.00 83.50 86 VAL A N 1
ATOM 663 C CA . VAL A 1 86 ? -9.920 -1.431 -3.712 1.00 83.50 86 VAL A CA 1
ATOM 664 C C . VAL A 1 86 ? -10.836 -0.374 -3.100 1.00 83.50 86 VAL A C 1
ATOM 666 O O . VAL A 1 86 ? -11.913 -0.719 -2.616 1.00 83.50 86 VAL A O 1
ATOM 669 N N . ALA A 1 87 ? -10.464 0.908 -3.150 1.00 82.75 87 ALA A N 1
ATOM 670 C CA . ALA A 1 87 ? -11.312 1.992 -2.651 1.00 82.75 87 ALA A CA 1
ATOM 671 C C . ALA A 1 87 ? -12.657 2.073 -3.402 1.00 82.75 87 ALA A C 1
ATOM 673 O O . ALA A 1 87 ? -13.712 2.201 -2.780 1.00 82.75 87 ALA A O 1
ATOM 674 N N . MET A 1 88 ? -12.641 1.930 -4.731 1.00 84.00 88 MET A N 1
ATOM 675 C CA . MET A 1 88 ? -13.860 1.868 -5.545 1.00 84.00 88 MET A CA 1
ATOM 676 C C . MET A 1 88 ? -14.702 0.625 -5.233 1.00 84.00 88 MET A C 1
ATOM 678 O O . MET A 1 88 ? -15.927 0.721 -5.155 1.00 84.00 88 MET A O 1
ATOM 682 N N . LEU A 1 89 ? -14.066 -0.530 -5.019 1.00 82.31 89 LEU A N 1
ATOM 683 C CA . LEU A 1 89 ? -14.760 -1.773 -4.684 1.00 82.31 89 LEU A CA 1
ATOM 684 C C . LEU A 1 89 ? -15.443 -1.690 -3.313 1.00 82.31 89 LEU A C 1
ATOM 686 O O . LEU A 1 89 ? -16.595 -2.101 -3.188 1.00 82.31 89 LEU A O 1
ATOM 690 N N . ARG A 1 90 ? -14.780 -1.088 -2.315 1.00 73.81 90 ARG A N 1
ATOM 691 C CA . ARG A 1 90 ? -15.381 -0.782 -1.003 1.00 73.81 90 ARG A CA 1
ATOM 692 C C . ARG A 1 90 ? -16.614 0.108 -1.144 1.00 73.81 90 ARG A C 1
ATOM 694 O O . ARG A 1 90 ? -17.660 -0.221 -0.601 1.00 73.81 90 ARG A O 1
ATOM 701 N N . SER A 1 91 ? -16.519 1.176 -1.939 1.00 72.62 91 SER A N 1
ATOM 702 C CA . SER A 1 91 ? -17.640 2.098 -2.174 1.00 72.62 91 SER A CA 1
ATOM 703 C C . SER A 1 91 ? -18.821 1.440 -2.899 1.00 72.62 91 SER A C 1
ATOM 705 O O . SER A 1 91 ? -19.970 1.788 -2.637 1.00 72.62 91 SER A O 1
ATOM 707 N N . ARG A 1 92 ? -18.563 0.482 -3.798 1.00 79.00 92 ARG A N 1
ATOM 708 C CA . ARG A 1 92 ? -19.619 -0.212 -4.547 1.00 79.00 92 ARG A CA 1
ATOM 709 C C . ARG A 1 92 ? -20.265 -1.348 -3.754 1.00 79.00 92 ARG A C 1
ATOM 711 O O . ARG A 1 92 ? -21.436 -1.644 -3.986 1.00 79.00 92 ARG A O 1
ATOM 718 N N . TRP A 1 93 ? -19.532 -1.978 -2.835 1.00 72.81 93 TRP A N 1
ATOM 719 C CA . TRP A 1 93 ? -20.005 -3.088 -2.008 1.00 72.81 93 TRP A CA 1
ATOM 720 C C . TRP A 1 93 ? -19.970 -2.725 -0.515 1.00 72.81 93 TRP A C 1
ATOM 722 O O . TRP A 1 93 ? -18.993 -3.033 0.168 1.00 72.81 93 TRP A O 1
ATOM 732 N N . PRO A 1 94 ? -21.064 -2.171 0.043 1.00 63.72 94 PRO A N 1
ATOM 733 C CA . PRO A 1 94 ? -21.149 -1.820 1.466 1.00 63.72 94 PRO A CA 1
ATOM 734 C C . PRO A 1 94 ? -21.010 -3.023 2.420 1.00 63.72 94 PRO A C 1
ATOM 736 O O . PRO A 1 94 ? -20.738 -2.851 3.604 1.00 63.72 94 PRO A O 1
ATOM 739 N N . ALA A 1 95 ? -21.147 -4.260 1.926 1.00 60.09 95 ALA A N 1
ATOM 740 C CA . ALA A 1 95 ? -20.796 -5.468 2.680 1.00 60.09 95 ALA A CA 1
ATOM 741 C C . ALA A 1 95 ? -19.274 -5.611 2.880 1.00 60.09 95 ALA A C 1
ATOM 743 O O . ALA A 1 95 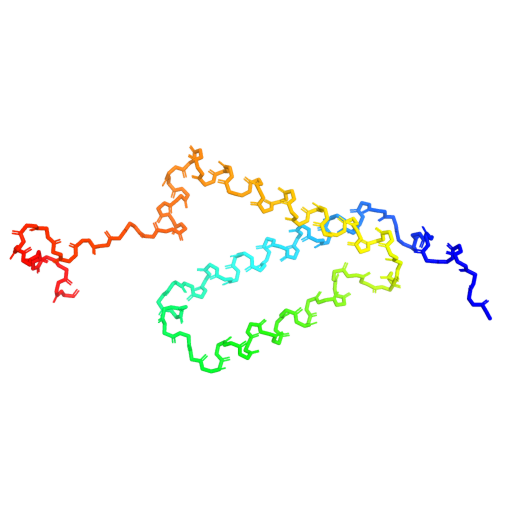? -18.824 -6.033 3.943 1.00 60.09 95 ALA A O 1
ATOM 744 N N . PHE A 1 96 ? -18.484 -5.218 1.876 1.00 59.47 96 PHE A N 1
ATOM 745 C CA . PHE A 1 96 ? -17.031 -5.119 1.980 1.00 59.47 96 PHE A CA 1
ATOM 746 C C . PHE A 1 96 ? -16.635 -3.961 2.882 1.00 59.47 96 PHE A C 1
ATOM 748 O O . PHE A 1 96 ? -15.678 -4.102 3.631 1.00 59.47 96 PHE A O 1
ATOM 755 N N . ASP A 1 97 ? -17.392 -2.866 2.844 1.00 61.41 97 ASP A N 1
ATOM 756 C CA . ASP A 1 97 ? -17.211 -1.725 3.735 1.00 61.41 97 ASP A CA 1
ATOM 757 C C . ASP A 1 97 ? -17.487 -2.103 5.193 1.00 61.41 97 ASP A C 1
ATOM 759 O O . ASP A 1 97 ? -16.636 -1.885 6.032 1.00 61.41 97 ASP A O 1
ATOM 763 N N . ARG A 1 98 ? -18.573 -2.827 5.494 1.00 58.78 98 ARG A N 1
ATOM 764 C CA . ARG A 1 98 ? -18.840 -3.375 6.841 1.00 58.78 98 ARG A CA 1
ATOM 765 C C . ARG A 1 98 ? -17.818 -4.402 7.311 1.00 58.78 98 ARG A C 1
ATOM 767 O O . ARG A 1 98 ? -17.573 -4.519 8.510 1.00 58.78 98 ARG A O 1
ATOM 774 N N . LEU A 1 99 ? -17.245 -5.173 6.386 1.00 58.03 99 LEU A N 1
ATOM 775 C CA . LEU A 1 99 ? -16.119 -6.037 6.704 1.00 58.03 99 LEU A CA 1
ATOM 776 C C . LEU A 1 99 ? -14.959 -5.117 7.096 1.00 58.03 99 LEU A C 1
ATOM 778 O O . LEU A 1 99 ? -14.552 -5.079 8.251 1.00 58.03 99 LEU A O 1
ATOM 782 N N . VAL A 1 100 ? -14.495 -4.295 6.169 1.00 56.31 100 VAL A N 1
ATOM 783 C CA . VAL A 1 100 ? -13.359 -3.380 6.276 1.00 56.31 100 VAL A CA 1
ATOM 784 C C . VAL A 1 100 ? -13.426 -2.383 7.432 1.00 56.31 100 VAL A C 1
ATOM 786 O O . VAL A 1 100 ? -12.385 -2.131 8.021 1.00 56.31 100 VAL A O 1
ATOM 789 N N . GLU A 1 101 ? -14.586 -1.814 7.725 1.00 56.25 101 GLU A N 1
ATOM 790 C CA . GLU A 1 101 ? -14.937 -0.746 8.661 1.00 56.25 101 GLU A CA 1
ATOM 791 C C . GLU A 1 101 ? -16.187 -1.185 9.430 1.00 56.25 101 GLU A C 1
ATOM 793 O O . GLU A 1 101 ? -17.298 -1.102 8.910 1.00 56.25 101 GLU A O 1
ATOM 798 N N . PRO A 1 102 ? -16.044 -1.664 10.684 1.00 50.31 102 PRO A N 1
ATOM 799 C CA . PRO A 1 102 ? -17.193 -1.757 11.565 1.00 50.31 102 PRO A CA 1
ATOM 800 C C . PRO A 1 102 ? -17.810 -0.357 11.642 1.00 50.31 102 PRO A C 1
ATOM 802 O O . PRO A 1 102 ? -17.059 0.600 11.870 1.00 50.31 102 PRO A O 1
ATOM 805 N N . PRO A 1 103 ? -19.129 -0.209 11.430 1.00 51.16 103 PRO A N 1
ATOM 806 C CA . PRO A 1 103 ? -19.770 1.087 11.556 1.00 51.16 103 PRO A CA 1
ATOM 807 C C . PRO A 1 103 ? -19.439 1.666 12.938 1.00 51.16 103 PRO A C 1
ATOM 809 O O . PRO A 1 103 ? -19.383 0.898 13.909 1.00 51.16 103 PRO A O 1
ATOM 812 N N . PRO A 1 104 ? -19.186 2.984 13.043 1.00 52.12 104 PRO A N 1
ATOM 813 C CA . PRO A 1 104 ? -18.928 3.612 14.328 1.00 52.12 104 PRO A CA 1
ATOM 814 C C . PRO A 1 104 ? -20.070 3.232 15.266 1.00 52.12 104 PRO A C 1
ATOM 816 O O . PRO A 1 104 ? -21.237 3.513 14.992 1.00 52.12 104 PRO A O 1
ATOM 819 N N . THR A 1 105 ? -19.743 2.520 16.343 1.00 50.25 105 THR A N 1
ATOM 820 C CA . THR A 1 105 ? -20.721 2.254 17.391 1.00 50.25 105 THR A CA 1
ATOM 821 C C . THR A 1 105 ? -20.995 3.596 18.040 1.00 50.25 105 THR A C 1
ATOM 823 O O . THR A 1 105 ? -20.148 4.150 18.737 1.00 50.25 105 THR A O 1
ATOM 826 N N . VAL A 1 106 ? -22.155 4.161 17.728 1.00 54.47 106 VAL A N 1
ATOM 827 C CA . VAL A 1 106 ? -22.646 5.381 18.354 1.00 54.47 106 VAL A CA 1
ATOM 828 C C . VAL A 1 106 ? -22.875 5.049 19.830 1.00 54.47 106 VAL A C 1
ATOM 830 O O . VAL A 1 106 ? -23.885 4.450 20.185 1.00 54.47 106 VAL A O 1
ATOM 833 N N . LEU A 1 107 ? -21.904 5.375 20.690 1.00 55.78 107 LEU A N 1
ATOM 834 C CA . LEU A 1 107 ? -22.034 5.192 22.141 1.00 55.78 107 LEU A CA 1
ATOM 835 C C . LEU A 1 107 ? -23.059 6.166 22.750 1.00 55.78 107 LEU A C 1
ATOM 837 O O . LEU A 1 107 ? -23.637 5.870 23.796 1.00 55.78 107 LEU A O 1
ATOM 841 N N . VAL A 1 108 ? -23.293 7.313 22.102 1.00 53.91 108 VAL A N 1
ATOM 842 C CA . VAL A 1 108 ? -24.223 8.355 22.555 1.00 53.91 108 VAL A CA 1
ATOM 843 C C . VAL A 1 108 ? -24.971 8.931 21.358 1.00 53.91 108 VAL A C 1
ATOM 845 O O . VAL A 1 108 ? -24.362 9.497 20.450 1.00 53.91 108 VAL A O 1
ATOM 848 N N . HIS A 1 109 ? -26.295 8.809 21.376 1.00 52.66 109 HIS A N 1
ATOM 849 C CA . HIS A 1 109 ? -27.201 9.522 20.480 1.00 52.66 109 HIS A CA 1
ATOM 850 C C . HIS A 1 109 ? -28.144 10.340 21.371 1.00 52.66 109 HIS A C 1
ATOM 852 O O . HIS A 1 109 ? -28.750 9.778 22.283 1.00 52.66 109 HIS A O 1
ATOM 858 N N . ASP A 1 110 ? -28.189 11.662 21.186 1.00 52.00 110 ASP A N 1
ATOM 859 C CA . ASP A 1 110 ? -29.049 12.580 21.955 1.00 52.00 110 ASP A CA 1
ATOM 860 C C . ASP A 1 110 ? -29.005 12.398 23.487 1.00 52.00 110 ASP A C 1
ATOM 862 O O . ASP A 1 110 ? -30.028 12.289 24.161 1.00 52.00 110 ASP A O 1
ATOM 866 N N . GLY A 1 111 ? -27.801 12.334 24.066 1.00 61.03 111 GLY A N 1
ATOM 867 C CA . GLY A 1 111 ? -27.618 12.318 25.525 1.00 61.03 111 GLY A CA 1
ATOM 868 C C . GLY A 1 111 ? -28.027 11.022 26.237 1.00 61.03 111 GLY A C 1
ATOM 869 O O . GLY A 1 111 ? -27.851 10.928 27.450 1.00 61.03 111 GLY A O 1
ATOM 870 N N . ASN A 1 112 ? -28.501 10.001 25.514 1.00 53.81 112 ASN A N 1
ATOM 871 C CA . ASN A 1 112 ? -28.796 8.685 26.074 1.00 53.81 112 ASN A CA 1
ATOM 872 C C . ASN A 1 112 ? -27.687 7.684 25.720 1.00 53.81 112 ASN A C 1
ATOM 874 O O . ASN A 1 112 ? -27.412 7.411 24.550 1.00 53.81 112 ASN A O 1
ATOM 878 N N . LEU A 1 113 ? -27.048 7.123 26.752 1.00 55.19 113 LEU A N 1
ATOM 879 C CA . LEU A 1 113 ? -26.104 6.014 26.611 1.00 55.19 113 LEU A CA 1
ATOM 880 C C . LEU A 1 113 ? -26.866 4.764 26.154 1.00 55.19 113 LEU A C 1
ATOM 882 O O . LEU A 1 113 ? -27.721 4.250 26.881 1.00 55.19 113 LEU A O 1
ATOM 886 N N . VAL A 1 114 ? -26.541 4.251 24.967 1.00 57.81 114 VAL A N 1
ATOM 887 C CA . VAL A 1 114 ? -27.088 2.982 24.472 1.00 57.81 114 VAL A CA 1
ATOM 888 C C . VAL A 1 114 ? -26.408 1.845 25.241 1.00 57.81 114 VAL A C 1
ATOM 890 O O . VAL A 1 114 ? -25.360 1.339 24.847 1.00 57.81 114 VAL A O 1
ATOM 893 N N . LYS A 1 115 ? -27.011 1.442 26.368 1.00 55.12 115 LYS A N 1
ATOM 894 C CA . LYS A 1 115 ? -26.531 0.380 27.280 1.00 55.12 115 LYS A CA 1
ATOM 895 C C . LYS A 1 115 ? -26.423 -1.019 26.653 1.00 55.12 115 LYS A C 1
ATOM 897 O O . LYS A 1 115 ? -26.006 -1.946 27.330 1.00 55.12 115 LYS A O 1
ATOM 902 N N . GLN A 1 116 ? -26.782 -1.188 25.382 1.00 55.06 116 GLN A N 1
ATOM 903 C CA . GLN A 1 116 ? -26.782 -2.488 24.706 1.00 55.06 116 GLN A CA 1
ATOM 904 C C . GLN A 1 116 ? -25.397 -2.925 24.180 1.00 55.06 116 GLN A C 1
ATOM 906 O O . GLN A 1 116 ? -25.278 -4.025 23.661 1.00 55.06 116 GLN A O 1
ATOM 911 N N . ASN A 1 117 ? -24.354 -2.094 24.335 1.00 48.19 117 ASN A N 1
ATOM 912 C CA . ASN A 1 117 ? -22.957 -2.422 23.995 1.00 48.19 117 ASN A CA 1
ATOM 913 C C . ASN A 1 117 ? -22.039 -2.500 25.237 1.00 48.19 117 ASN A C 1
ATOM 915 O O . ASN A 1 117 ? -20.844 -2.232 25.129 1.00 48.19 117 ASN A O 1
ATOM 919 N N . LEU A 1 118 ? -22.606 -2.774 26.418 1.00 44.72 118 LEU A N 1
ATOM 920 C CA . LEU A 1 118 ? -21.889 -2.839 27.702 1.00 44.72 118 LEU A CA 1
ATOM 921 C C . LEU A 1 118 ? -21.649 -4.267 28.229 1.00 44.72 118 LEU A C 1
ATOM 923 O O . LEU A 1 118 ? -21.331 -4.401 29.407 1.00 44.72 118 LEU A O 1
ATOM 927 N N . ASP A 1 119 ? -21.742 -5.290 27.376 1.00 43.59 119 ASP A N 1
ATOM 928 C CA . ASP A 1 119 ? -21.289 -6.656 27.693 1.00 43.59 119 ASP A CA 1
ATOM 929 C C . ASP A 1 119 ? -20.098 -7.061 26.810 1.00 43.59 119 ASP A C 1
ATOM 931 O O . ASP A 1 119 ? -20.179 -6.873 25.570 1.00 43.59 119 ASP A O 1
#

Secondary structure (DSSP, 8-state):
---HHHHH--SS-HHHHHHHHHHHHHHHHHHHHHHHHHHHHT--HHHHHHHHHHHHHHHHHHHTT---HHHHHHHHHHHHHHHHHHHHHHHH-HHHHHHHSPPP--SEETTEE-GGG--

pLDDT: mean 74.96, std 14.82, range [43.59, 93.88]

Radius of gyration: 20.31 Å; chains: 1; bounding box: 60×23×48 Å

Sequence (119 aa):
MGDLGELFQLGIPWWHLVVRAALIYVIFFIGLRLFGKRELGQFTTFDLVLVLLVANALQPAMTGPDNSITGGVIIVATLLIFNRGVAMLRSRWPAFDRLVEPPPTVLVHDGNLVKQNLD

Foldseek 3Di:
DPDVVLLADWPDPLVVLLVQLLVLLVVVVVVVLVVPVVCVVVVDPVNVVVVVVVVVVCVCSNQPPNPHPNSVVSSVVSNVVVVVVVVVVCVVDVVVVCSVDVPPPCCDDPNDGPCPPVD